Protein AF-A0A7J4HZW9-F1 (afdb_monomer_lite)

Sequence (43 aa):
MGRNFAYKPVIVEGNYKMGDIHKVRIIQATTFDLRGRVINELG

Structure (mmCIF, N/CA/C/O backbone):
data_AF-A0A7J4HZW9-F1
#
_entry.id   AF-A0A7J4HZW9-F1
#
loop_
_atom_site.group_PDB
_atom_site.id
_atom_site.type_symbol
_atom_site.label_atom_id
_atom_site.label_alt_id
_atom_site.label_comp_id
_atom_site.label_asym_id
_atom_site.label_entity_id
_atom_site.label_seq_id
_atom_site.pdbx_PDB_ins_code
_atom_site.Cartn_x
_atom_site.Cartn_y
_atom_site.Cartn_z
_atom_site.occupancy
_atom_site.B_iso_or_equiv
_atom_site.auth_seq_id
_atom_site.auth_comp_id
_atom_site.auth_asym_id
_atom_site.auth_atom_id
_atom_site.pdbx_PDB_model_num
ATOM 1 N N . MET A 1 1 ? 7.220 -3.819 1.475 1.00 84.44 1 MET A N 1
ATOM 2 C CA . MET A 1 1 ? 6.652 -2.612 2.127 1.00 84.44 1 MET A CA 1
ATOM 3 C C . MET A 1 1 ? 7.013 -1.394 1.299 1.00 84.44 1 MET A C 1
ATOM 5 O O . MET A 1 1 ? 8.114 -1.357 0.768 1.00 84.44 1 MET A O 1
ATOM 9 N N . GLY A 1 2 ? 6.111 -0.420 1.200 1.00 90.69 2 GLY A N 1
ATOM 10 C CA . GLY A 1 2 ? 6.329 0.830 0.468 1.00 90.69 2 GLY A CA 1
ATOM 11 C C . GLY A 1 2 ? 5.651 2.019 1.147 1.00 90.69 2 GLY A C 1
ATOM 12 O O . GLY A 1 2 ? 5.109 1.889 2.246 1.00 90.69 2 GLY A O 1
ATOM 13 N N . ARG A 1 3 ? 5.678 3.183 0.495 1.00 90.75 3 ARG A N 1
ATOM 14 C CA . ARG A 1 3 ? 4.961 4.388 0.934 1.00 90.75 3 ARG A CA 1
ATOM 15 C C . ARG A 1 3 ? 3.962 4.811 -0.132 1.00 90.75 3 ARG A C 1
ATOM 17 O O . ARG A 1 3 ? 4.246 4.688 -1.319 1.00 90.75 3 ARG A O 1
ATOM 24 N N . ASN A 1 4 ? 2.806 5.313 0.292 1.00 90.19 4 ASN A N 1
ATOM 25 C CA . ASN A 1 4 ? 1.878 5.969 -0.627 1.00 90.19 4 ASN A CA 1
ATOM 26 C C . ASN A 1 4 ? 2.265 7.444 -0.857 1.00 90.19 4 ASN A C 1
ATOM 28 O O . ASN A 1 4 ? 3.216 7.952 -0.263 1.00 90.19 4 ASN A O 1
ATOM 32 N N . PHE A 1 5 ? 1.483 8.148 -1.679 1.00 89.44 5 PHE A N 1
ATOM 33 C CA . PHE A 1 5 ? 1.673 9.575 -1.973 1.00 89.44 5 PHE A CA 1
ATOM 34 C C . PHE A 1 5 ? 1.671 10.474 -0.721 1.00 89.44 5 PHE A C 1
ATOM 36 O O . PHE A 1 5 ? 2.367 11.480 -0.676 1.00 89.44 5 PHE A O 1
ATOM 43 N N . ALA A 1 6 ? 0.944 10.086 0.330 1.00 91.31 6 ALA A N 1
ATOM 44 C CA . ALA A 1 6 ? 0.912 10.792 1.612 1.00 91.31 6 ALA A CA 1
ATOM 45 C C . ALA A 1 6 ? 2.035 10.352 2.575 1.00 91.31 6 ALA A C 1
ATOM 47 O O . ALA A 1 6 ? 1.933 10.567 3.782 1.00 91.31 6 ALA A O 1
ATOM 48 N N . TYR A 1 7 ? 3.076 9.680 2.070 1.00 88.38 7 TYR A N 1
ATOM 49 C CA . TYR A 1 7 ? 4.206 9.154 2.842 1.00 88.38 7 TYR A CA 1
ATOM 50 C C . TYR A 1 7 ? 3.845 8.121 3.926 1.00 88.38 7 TYR A C 1
ATOM 52 O O . TYR A 1 7 ? 4.710 7.741 4.727 1.00 88.38 7 TYR A O 1
ATOM 60 N N . LYS A 1 8 ? 2.600 7.619 3.938 1.00 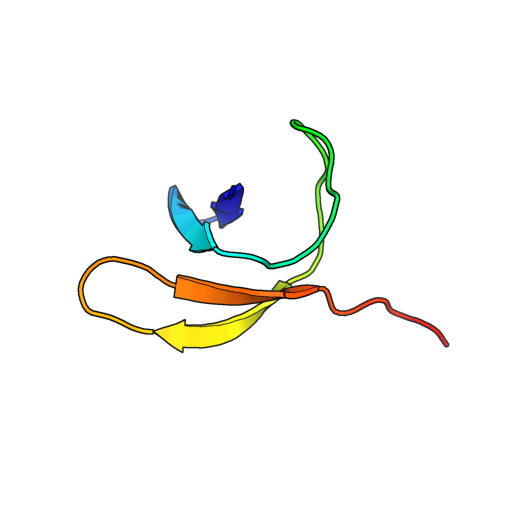90.62 8 LYS A N 1
ATOM 61 C CA . LYS A 1 8 ? 2.135 6.617 4.903 1.00 90.62 8 LYS A 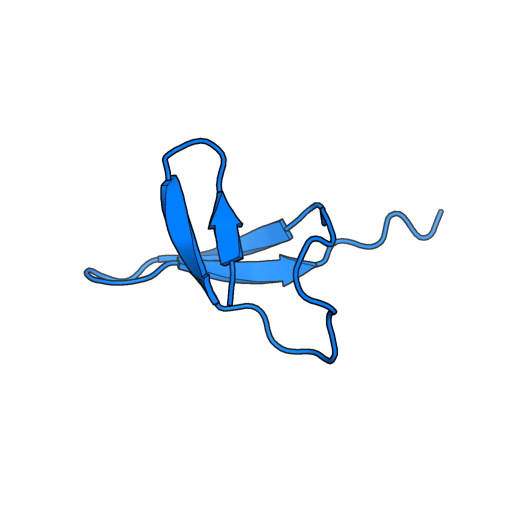CA 1
ATOM 62 C C . LYS A 1 8 ? 2.682 5.234 4.543 1.00 90.62 8 LYS A C 1
ATOM 64 O O . LYS A 1 8 ? 2.697 4.889 3.357 1.00 90.62 8 LYS A O 1
ATOM 69 N N . PRO A 1 9 ? 3.109 4.438 5.539 1.00 92.81 9 PRO A N 1
ATOM 70 C CA . PRO A 1 9 ? 3.587 3.083 5.303 1.00 92.81 9 PRO A CA 1
ATOM 71 C C . PRO A 1 9 ? 2.449 2.194 4.790 1.00 92.81 9 PRO A C 1
ATOM 73 O O . PRO A 1 9 ? 1.352 2.184 5.352 1.00 92.81 9 PRO A O 1
ATOM 76 N N . VAL A 1 10 ? 2.728 1.443 3.724 1.00 93.94 10 VAL A N 1
ATOM 77 C CA . VAL A 1 10 ? 1.814 0.459 3.141 1.00 93.94 10 VAL A CA 1
ATOM 78 C C . VAL A 1 10 ? 2.496 -0.906 3.082 1.00 93.94 10 VAL A C 1
ATOM 80 O O . VAL A 1 10 ? 3.565 -1.077 2.484 1.00 93.94 10 VAL A O 1
ATOM 83 N N . ILE A 1 11 ? 1.859 -1.893 3.700 1.00 93.94 11 ILE A N 1
ATOM 84 C CA . ILE A 1 11 ? 2.235 -3.301 3.651 1.00 93.94 11 ILE A CA 1
ATOM 85 C C . ILE A 1 11 ? 1.453 -3.958 2.519 1.00 93.94 11 ILE A C 1
ATOM 87 O O . ILE A 1 11 ? 0.230 -3.845 2.431 1.00 93.94 11 ILE A O 1
ATOM 91 N N . VAL A 1 12 ? 2.179 -4.638 1.642 1.00 92.38 12 VAL A N 1
ATOM 92 C CA . VAL A 1 12 ? 1.630 -5.368 0.503 1.00 92.38 12 VAL A CA 1
ATOM 93 C C . VAL A 1 12 ? 2.321 -6.719 0.474 1.00 92.38 12 VAL A C 1
ATOM 95 O O . VAL A 1 12 ? 3.546 -6.780 0.598 1.00 92.38 12 VAL A O 1
ATOM 98 N N . GLU A 1 13 ? 1.539 -7.783 0.340 1.00 89.19 13 GLU A N 1
ATOM 99 C CA . GLU A 1 13 ? 2.050 -9.147 0.217 1.00 89.19 13 GLU A CA 1
ATOM 100 C C . GLU A 1 13 ? 2.387 -9.460 -1.245 1.00 89.19 13 GLU A C 1
ATOM 102 O O . GLU A 1 13 ? 1.625 -9.124 -2.157 1.00 89.19 13 GLU A O 1
ATOM 107 N N . GLY A 1 14 ? 3.544 -10.083 -1.467 1.00 86.75 14 GLY A N 1
ATOM 108 C CA . GLY A 1 14 ? 4.050 -10.449 -2.789 1.00 86.75 14 GLY A CA 1
ATOM 109 C C . GLY A 1 14 ? 5.546 -10.179 -2.942 1.00 86.75 14 GLY A C 1
ATOM 110 O O . GLY A 1 14 ? 6.188 -9.613 -2.056 1.00 86.75 14 GLY A O 1
ATOM 111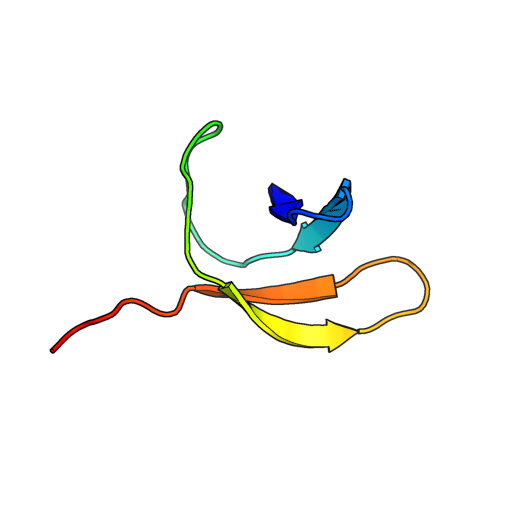 N N . ASN A 1 15 ? 6.099 -10.604 -4.075 1.00 86.88 15 ASN A N 1
ATOM 112 C CA . ASN A 1 15 ? 7.507 -10.414 -4.401 1.00 86.88 15 ASN A CA 1
ATOM 113 C C . ASN A 1 15 ? 7.662 -9.174 -5.294 1.00 86.88 15 ASN A C 1
ATOM 115 O O . ASN A 1 15 ? 7.469 -9.259 -6.505 1.00 86.88 15 ASN A O 1
ATOM 119 N N . TYR A 1 16 ? 7.966 -8.028 -4.687 1.00 88.38 16 TYR A N 1
ATOM 120 C CA . TYR A 1 16 ? 8.129 -6.744 -5.381 1.00 88.38 16 TYR A CA 1
ATOM 121 C C . TYR A 1 16 ? 9.542 -6.213 -5.179 1.00 88.38 16 TYR A C 1
ATOM 123 O O . TYR A 1 16 ? 10.126 -6.409 -4.107 1.00 88.38 16 TYR A O 1
ATOM 131 N N . LYS A 1 17 ? 10.092 -5.524 -6.184 1.00 89.75 17 LYS A N 1
ATOM 132 C CA . LYS A 1 17 ? 11.424 -4.933 -6.067 1.00 89.75 17 LYS A CA 1
ATOM 133 C C . LYS A 1 17 ? 11.335 -3.537 -5.468 1.00 89.75 17 LYS A C 1
ATOM 135 O O . LYS A 1 17 ? 10.335 -2.826 -5.565 1.00 89.75 17 LYS A O 1
ATOM 140 N N . MET A 1 18 ? 12.415 -3.142 -4.807 1.00 86.19 18 MET A N 1
ATOM 1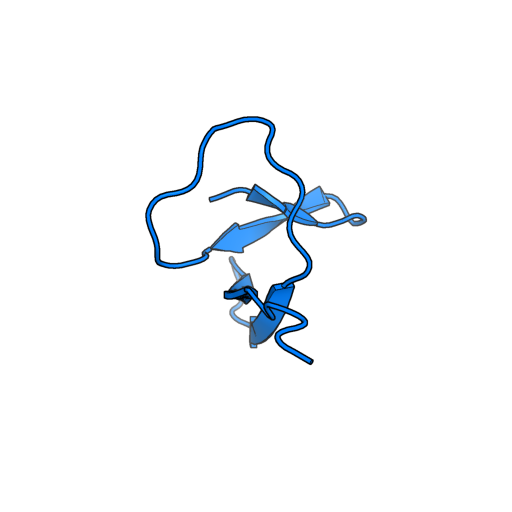41 C CA . MET A 1 18 ? 12.535 -1.795 -4.269 1.00 86.19 18 MET A CA 1
ATOM 142 C C . MET A 1 18 ? 12.642 -0.792 -5.421 1.00 86.19 18 MET A C 1
ATOM 144 O O . MET A 1 18 ? 13.479 -0.954 -6.302 1.00 86.19 18 MET A O 1
ATOM 148 N N . GLY A 1 19 ? 11.799 0.240 -5.390 1.00 88.44 19 GLY A N 1
ATOM 149 C CA . GLY A 1 19 ? 11.700 1.243 -6.454 1.00 88.44 19 GLY A CA 1
ATOM 150 C C . GLY A 1 19 ? 10.532 1.023 -7.417 1.00 88.44 19 GLY A C 1
ATOM 151 O O . GLY A 1 19 ? 10.177 1.960 -8.129 1.00 88.44 19 GLY A O 1
ATOM 152 N N . ASP A 1 20 ? 9.887 -0.148 -7.395 1.00 88.69 20 ASP A N 1
ATOM 153 C CA . ASP A 1 20 ? 8.713 -0.396 -8.230 1.00 88.69 20 ASP A CA 1
ATOM 154 C C . ASP A 1 20 ? 7.514 0.442 -7.757 1.00 88.69 20 ASP A C 1
ATOM 156 O O . ASP A 1 20 ? 7.207 0.532 -6.561 1.00 88.69 20 ASP A O 1
ATOM 160 N N . ILE A 1 21 ? 6.803 1.040 -8.715 1.00 90.44 21 ILE A N 1
ATOM 161 C CA . ILE A 1 21 ? 5.566 1.781 -8.466 1.00 90.44 21 ILE A CA 1
ATOM 162 C C . ILE A 1 21 ? 4.392 0.890 -8.862 1.00 90.44 21 ILE A C 1
ATOM 164 O O . ILE A 1 21 ? 4.228 0.538 -10.028 1.00 90.44 21 ILE A O 1
ATOM 168 N N . HIS A 1 22 ? 3.544 0.563 -7.888 1.00 90.44 22 HIS A N 1
ATOM 169 C CA . HIS A 1 22 ? 2.344 -0.241 -8.098 1.00 90.44 22 HIS A CA 1
ATOM 170 C C . HIS A 1 22 ? 1.094 0.501 -7.644 1.00 90.44 22 HIS A C 1
ATOM 172 O O . HIS A 1 22 ? 1.085 1.196 -6.625 1.00 90.44 22 HIS A O 1
ATOM 178 N N . LYS A 1 23 ? -0.003 0.288 -8.371 1.00 92.38 23 LYS A N 1
ATOM 179 C CA . LYS A 1 23 ? -1.330 0.726 -7.951 1.00 92.38 23 LYS A CA 1
ATOM 180 C C . LYS A 1 23 ? -1.848 -0.266 -6.908 1.00 92.38 23 LYS A C 1
ATOM 182 O O . LYS A 1 23 ? -1.989 -1.458 -7.174 1.00 92.38 23 LYS A O 1
ATOM 187 N N . VAL A 1 24 ? -2.094 0.217 -5.695 1.00 91.31 24 VAL A N 1
ATOM 188 C CA . VAL A 1 24 ? -2.479 -0.618 -4.548 1.00 91.31 24 VAL A CA 1
ATOM 189 C C . VAL A 1 24 ? -3.851 -0.190 -4.054 1.00 91.31 24 VAL A C 1
ATOM 191 O O . VAL A 1 24 ? -4.084 0.991 -3.797 1.00 91.31 24 VAL A O 1
ATOM 194 N N . ARG A 1 25 ? -4.753 -1.155 -3.863 1.00 93.38 25 ARG A N 1
ATOM 195 C CA . ARG A 1 25 ? -6.014 -0.939 -3.153 1.00 93.38 25 ARG A CA 1
ATOM 196 C C . ARG A 1 25 ? -5.815 -1.259 -1.678 1.00 93.38 25 ARG A C 1
ATOM 198 O O . ARG A 1 25 ? -5.471 -2.388 -1.332 1.00 93.38 25 ARG A O 1
ATOM 205 N N . ILE A 1 26 ? -6.040 -0.273 -0.813 1.00 93.50 26 ILE A N 1
ATOM 206 C CA . ILE A 1 26 ? -6.009 -0.469 0.640 1.00 93.50 26 ILE A CA 1
ATOM 207 C C . ILE A 1 26 ? -7.249 -1.264 1.053 1.00 93.50 26 ILE A C 1
ATOM 209 O O . ILE A 1 26 ? -8.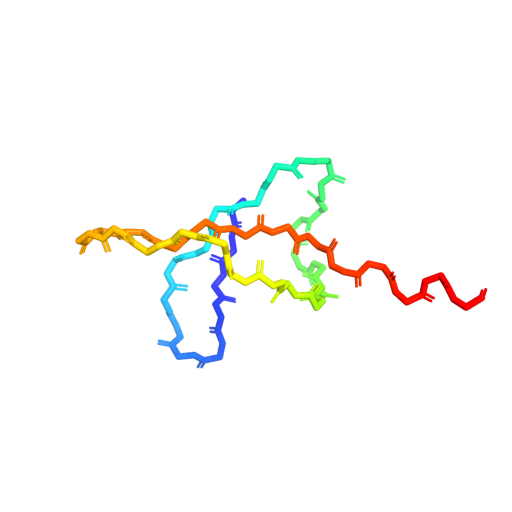368 -0.905 0.692 1.00 93.50 26 ILE A O 1
ATOM 213 N N . ILE A 1 27 ? -7.032 -2.354 1.783 1.00 94.38 27 ILE A N 1
ATOM 214 C CA . ILE A 1 27 ? -8.085 -3.253 2.278 1.00 94.38 27 ILE A CA 1
ATOM 215 C C . ILE A 1 27 ? -8.227 -3.190 3.800 1.00 94.38 27 ILE A C 1
ATOM 217 O O . ILE A 1 27 ? -9.268 -3.561 4.330 1.00 94.38 27 ILE A O 1
ATOM 221 N N . GLN A 1 28 ? -7.199 -2.706 4.501 1.00 94.25 28 GLN A N 1
ATOM 222 C CA . GLN A 1 28 ? -7.202 -2.561 5.950 1.00 94.25 28 GLN A CA 1
ATOM 223 C C . GLN A 1 28 ? -6.390 -1.330 6.353 1.00 94.25 28 GLN A C 1
ATOM 225 O O . GLN A 1 28 ? -5.302 -1.091 5.826 1.00 94.25 28 GLN A O 1
ATOM 230 N N . ALA A 1 29 ? -6.917 -0.571 7.308 1.00 94.25 29 ALA A N 1
ATOM 231 C CA . ALA A 1 29 ? -6.215 0.522 7.962 1.00 94.25 29 ALA A CA 1
ATOM 232 C C . ALA A 1 29 ? -6.139 0.226 9.461 1.00 94.25 29 ALA A C 1
ATOM 234 O O . ALA A 1 29 ? -7.161 -0.046 10.090 1.00 94.25 29 ALA A O 1
ATOM 235 N N . THR A 1 30 ? -4.933 0.250 10.016 1.00 90.50 30 THR A N 1
ATOM 236 C CA . THR A 1 30 ? -4.689 0.152 11.457 1.00 90.50 30 THR A CA 1
ATOM 237 C C . THR A 1 30 ? -4.182 1.498 11.972 1.00 90.50 30 THR A C 1
ATOM 239 O O . THR A 1 30 ? -3.947 2.435 11.206 1.00 90.50 30 THR A O 1
ATOM 242 N N . THR A 1 31 ? -3.980 1.598 13.283 1.00 89.06 31 THR A N 1
ATOM 243 C CA . THR A 1 31 ? -3.373 2.777 13.913 1.00 89.06 31 THR A CA 1
ATOM 244 C C . THR A 1 31 ? -1.968 3.083 13.374 1.00 89.06 31 THR A C 1
ATOM 246 O O . THR A 1 31 ? -1.564 4.243 13.360 1.00 89.06 31 THR A O 1
ATOM 249 N N . PHE A 1 32 ? -1.226 2.068 12.916 1.00 87.44 32 PHE A N 1
ATOM 250 C CA . PHE A 1 32 ? 0.198 2.191 12.581 1.00 87.44 32 PHE A CA 1
ATOM 251 C C . PHE A 1 32 ? 0.509 1.990 11.096 1.00 87.44 32 PHE A C 1
ATOM 253 O O . PHE A 1 32 ? 1.490 2.540 10.594 1.00 87.44 32 PHE A O 1
ATOM 260 N N . ASP A 1 33 ? -0.308 1.215 10.384 1.00 88.62 33 ASP A N 1
ATOM 261 C CA . ASP A 1 33 ? -0.024 0.792 9.019 1.00 88.62 33 ASP A CA 1
ATOM 262 C C . ASP A 1 33 ? -1.281 0.684 8.155 1.00 88.62 33 ASP A C 1
ATOM 264 O O . ASP A 1 33 ? -2.405 0.490 8.623 1.00 88.62 33 ASP A O 1
ATOM 268 N N . LEU A 1 34 ? -1.071 0.811 6.848 1.00 94.75 34 LEU A N 1
ATOM 269 C CA . LEU A 1 34 ? -2.067 0.471 5.846 1.00 94.75 34 LEU A CA 1
ATOM 270 C C . LEU A 1 34 ? -1.681 -0.861 5.217 1.00 94.75 34 LEU A C 1
ATOM 272 O O . LEU A 1 34 ? -0.514 -1.078 4.895 1.00 94.75 34 LEU A O 1
ATOM 276 N N . ARG A 1 35 ? -2.657 -1.732 4.973 1.00 94.69 35 ARG A N 1
ATOM 277 C CA . ARG A 1 35 ? -2.446 -2.986 4.245 1.00 94.69 35 ARG A CA 1
ATOM 278 C C . ARG A 1 35 ? -3.267 -2.987 2.977 1.00 94.69 35 ARG A C 1
ATOM 280 O O . ARG A 1 35 ? -4.439 -2.602 2.977 1.00 94.69 35 ARG A O 1
ATOM 287 N N . GLY A 1 36 ? -2.648 -3.406 1.885 1.00 93.44 36 GLY A N 1
ATOM 288 C CA . GLY A 1 36 ? -3.263 -3.365 0.571 1.00 93.44 36 GLY A CA 1
ATOM 289 C C . GLY A 1 36 ? -2.884 -4.545 -0.303 1.00 93.44 36 GLY A C 1
ATOM 290 O O . GLY A 1 36 ? -1.948 -5.288 -0.016 1.00 93.44 36 GLY A O 1
ATOM 291 N N . ARG A 1 37 ? -3.624 -4.690 -1.399 1.00 92.69 37 ARG A N 1
ATOM 292 C CA . ARG A 1 37 ? -3.306 -5.613 -2.490 1.00 92.69 37 ARG A CA 1
ATOM 293 C C . ARG A 1 37 ? -3.029 -4.816 -3.754 1.00 92.69 37 ARG A C 1
ATOM 295 O O . ARG A 1 37 ? -3.704 -3.814 -4.007 1.00 92.69 37 ARG A O 1
ATOM 302 N N . VAL A 1 38 ? -2.039 -5.247 -4.532 1.00 91.12 38 VAL A N 1
ATOM 303 C CA . VAL A 1 38 ? -1.804 -4.676 -5.863 1.00 91.12 38 VAL A CA 1
ATOM 304 C C . VAL A 1 38 ? -3.014 -4.982 -6.730 1.00 91.12 38 VAL A C 1
ATOM 306 O O . VAL A 1 38 ? -3.478 -6.120 -6.782 1.00 91.12 38 VAL A O 1
ATOM 309 N N . ILE A 1 39 ? -3.534 -3.951 -7.387 1.00 90.00 39 ILE A N 1
ATOM 310 C CA . ILE A 1 39 ? -4.509 -4.121 -8.453 1.00 90.00 39 ILE A CA 1
ATOM 311 C C . ILE A 1 39 ? -3.729 -4.172 -9.762 1.00 90.00 39 ILE A C 1
ATOM 313 O O . ILE A 1 39 ? -3.306 -3.142 -10.280 1.00 90.00 39 ILE A O 1
ATOM 317 N N . ASN A 1 40 ? -3.493 -5.380 -10.272 1.00 74.56 40 ASN A N 1
ATOM 318 C CA . ASN A 1 40 ? -3.111 -5.516 -11.670 1.00 74.56 40 ASN A CA 1
ATOM 319 C C . ASN A 1 40 ? -4.342 -5.156 -12.497 1.00 74.56 40 ASN A C 1
ATOM 321 O O . ASN A 1 40 ? -5.387 -5.791 -12.357 1.00 74.56 40 ASN A O 1
ATOM 325 N N . GLU A 1 41 ? -4.219 -4.147 -13.351 1.00 57.22 41 GLU A N 1
ATOM 326 C CA . GLU A 1 41 ? -5.148 -3.924 -14.456 1.00 57.22 41 GLU A CA 1
ATOM 327 C C . GLU A 1 41 ? -4.904 -5.036 -15.492 1.00 57.22 41 GLU A C 1
ATOM 329 O O . GLU A 1 41 ? -4.339 -4.810 -16.554 1.00 57.22 41 GLU A O 1
ATOM 334 N N . LEU A 1 42 ? -5.254 -6.277 -15.137 1.00 48.06 42 LEU A N 1
ATOM 335 C CA . LEU A 1 42 ? -5.505 -7.334 -16.111 1.00 48.06 42 LEU A CA 1
ATOM 336 C C . LEU A 1 42 ? -6.887 -7.036 -16.692 1.00 48.06 42 LEU A C 1
ATOM 338 O O . LEU A 1 42 ? -7.904 -7.469 -16.148 1.00 48.06 42 LEU A O 1
ATOM 342 N N . GLY A 1 43 ? -6.892 -6.181 -17.715 1.00 36.66 43 GLY A N 1
ATOM 343 C CA . GLY A 1 43 ? -7.929 -6.198 -18.742 1.00 36.66 43 GLY A CA 1
ATOM 344 C C . GLY A 1 43 ? -7.775 -7.431 -19.618 1.00 36.66 43 GLY A C 1
ATOM 345 O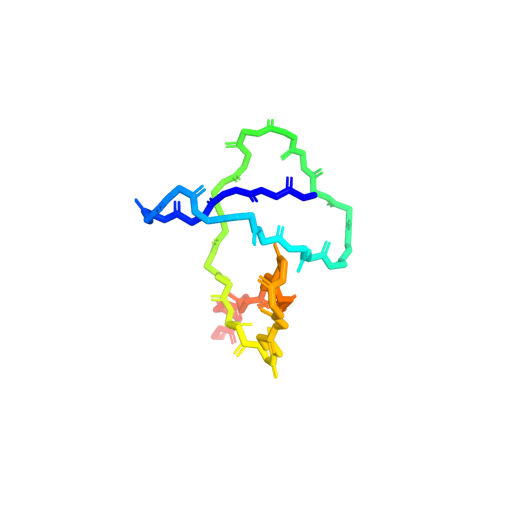 O . GLY A 1 43 ? -6.617 -7.878 -19.793 1.00 36.66 43 GLY A O 1
#

Foldseek 3Di:
DDADPVRFAEDEDDDDDPPDDFDWDFPDDDPRYTYTYGDDPPD

Radius of gyration: 10.34 Å; chains: 1; bounding box: 21×21×33 Å

Secondary structure (DSSP, 8-state):
-EE-TT--EEEE-S---TT----EEEEEE-SS-EEEEE-----

pLDDT: mean 87.36, std 11.72, range [36.66, 94.75]